Protein AF-A0AAD9KU25-F1 (afdb_monomer)

Organism: Ridgeia piscesae (NCBI:txid27915)

pLDDT: mean 78.26, std 11.95, range [46.84, 95.38]

Radius of gyration: 20.3 Å; Cα contacts (8 Å, |Δi|>4): 87; chains: 1; bounding box: 40×25×70 Å

InterPro domains:
  IPR026794 Adipose-secreted signaling protein [PF15006] (10-86)
  IPR026794 Adipose-secreted signaling protein [PTHR13287] (13-86)

Secondary structure (DSSP, 8-state):
-EEEEEEE-TTSSSEEEEEE----SSEEEEEEEEEE-SS-TT-EEEEEEEEEEPPTTS----PPTT---------S------------

Sequence (88 aa):
MVVTSGGWTSTGLGHDIVLDLAAHKERLMKEELRLNDANDKDKYIDITLHARVLGKGKGTPFIKVGIHCTGVDIDEESEGSDWQGFHG

Solvent-accessible surface area (backbone atoms only — not comparable to full-atom values): 6292 Å² total; per-residue (Å²): 113,45,80,80,47,80,46,68,34,98,83,68,83,49,70,44,76,45,75,49,75,80,74,91,58,69,39,82,44,77,50,78,48,73,51,64,46,94,89,39,83,90,44,67,48,81,47,77,48,79,49,76,42,74,52,90,92,72,68,84,78,89,72,53,92,93,60,79,86,90,76,76,90,73,75,86,80,82,82,76,78,85,75,81,73,83,84,130

Structure (mmCIF, N/CA/C/O backbone):
data_AF-A0AAD9KU25-F1
#
_entry.id   AF-A0AAD9KU25-F1
#
loop_
_atom_site.group_PDB
_atom_site.id
_atom_site.type_symbol
_atom_site.label_atom_id
_atom_site.label_alt_id
_atom_site.label_comp_id
_atom_site.label_asym_id
_atom_site.label_entity_id
_atom_site.label_seq_id
_atom_site.pdbx_PDB_ins_code
_atom_site.Cartn_x
_atom_site.Cartn_y
_atom_site.Cartn_z
_atom_site.occupancy
_atom_site.B_iso_or_equiv
_atom_site.auth_seq_id
_atom_site.auth_comp_id
_atom_site.auth_asym_id
_atom_site.auth_atom_id
_atom_site.pdbx_PDB_model_num
ATOM 1 N N . MET A 1 1 ? -2.549 5.778 -4.329 1.00 66.31 1 MET A N 1
ATOM 2 C CA . MET A 1 1 ? -3.161 4.558 -3.774 1.00 66.31 1 MET A CA 1
ATOM 3 C C . MET A 1 1 ? -4.661 4.759 -3.765 1.00 66.31 1 MET A C 1
ATOM 5 O O . MET A 1 1 ? -5.094 5.793 -3.270 1.00 66.31 1 MET A O 1
ATOM 9 N N . VAL A 1 2 ? -5.430 3.831 -4.326 1.00 70.00 2 VAL A N 1
ATOM 10 C CA . VAL A 1 2 ? -6.899 3.866 -4.307 1.00 70.00 2 VAL A CA 1
ATOM 11 C C . VAL A 1 2 ? -7.401 2.532 -3.761 1.00 70.00 2 VAL A C 1
ATOM 13 O O . VAL A 1 2 ? -6.914 1.481 -4.170 1.00 70.00 2 VAL A O 1
ATOM 16 N N . VAL A 1 3 ? -8.345 2.576 -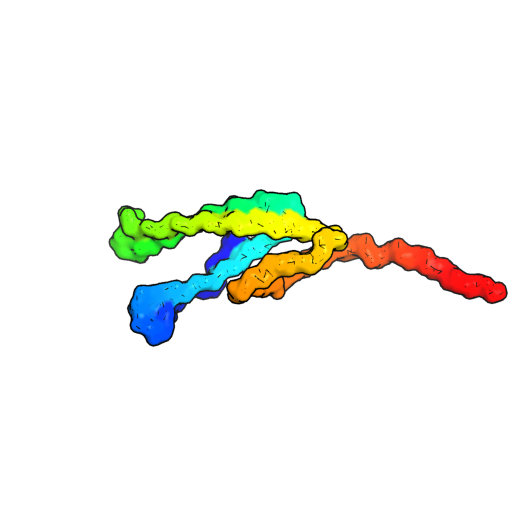2.818 1.00 73.88 3 VAL A N 1
ATOM 17 C CA . VAL A 1 3 ? -9.080 1.383 -2.375 1.00 73.88 3 VAL A CA 1
ATOM 18 C C . VAL A 1 3 ? -10.211 1.166 -3.370 1.00 73.88 3 VAL A C 1
ATOM 20 O O . VAL A 1 3 ? -11.085 2.023 -3.490 1.00 73.88 3 VAL A O 1
ATOM 23 N N . THR A 1 4 ? -10.185 0.057 -4.102 1.00 64.62 4 THR A N 1
ATOM 24 C CA . THR A 1 4 ? -11.139 -0.188 -5.196 1.00 64.62 4 THR A CA 1
ATOM 25 C C . THR A 1 4 ? -12.321 -1.056 -4.782 1.00 64.62 4 THR A C 1
ATOM 27 O O . THR A 1 4 ? -13.398 -0.935 -5.361 1.00 64.62 4 THR A O 1
ATOM 30 N N . SER A 1 5 ? -12.173 -1.863 -3.731 1.00 67.69 5 SER A N 1
ATOM 31 C CA . SER A 1 5 ? -13.285 -2.584 -3.105 1.00 67.69 5 SER A CA 1
ATOM 32 C C . SER A 1 5 ? -12.973 -2.955 -1.657 1.00 67.69 5 SER A C 1
ATOM 34 O O . SER A 1 5 ? -11.841 -3.328 -1.343 1.00 67.69 5 SER A O 1
ATOM 36 N N . GLY A 1 6 ? -13.997 -2.905 -0.804 1.00 68.94 6 GLY A N 1
ATOM 37 C CA . GLY A 1 6 ? -13.986 -3.467 0.545 1.00 68.94 6 GLY A CA 1
ATOM 38 C C . GLY A 1 6 ? -15.197 -4.378 0.715 1.00 68.94 6 GLY A C 1
ATOM 39 O O . GLY A 1 6 ? -16.330 -3.933 0.538 1.00 68.94 6 GLY A O 1
ATOM 40 N N . GLY A 1 7 ? -14.961 -5.655 1.004 1.00 75.44 7 GLY A N 1
ATOM 41 C CA . GLY A 1 7 ? -16.005 -6.661 1.192 1.00 75.44 7 GLY A CA 1
ATOM 42 C C . GLY A 1 7 ? -15.774 -7.479 2.453 1.00 75.44 7 GLY A C 1
ATOM 43 O O . GLY A 1 7 ? -14.707 -7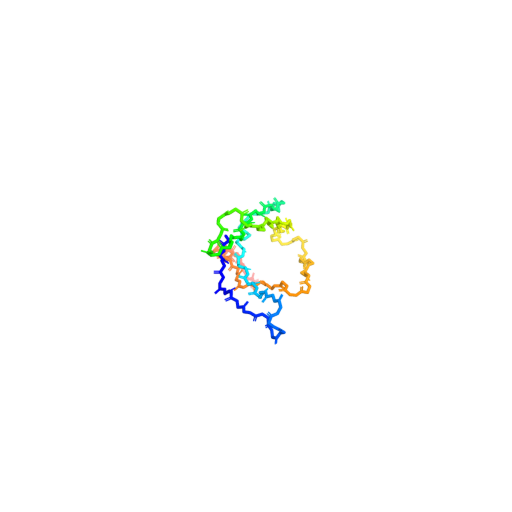.416 3.053 1.00 75.44 7 GLY A O 1
ATOM 44 N N . TRP A 1 8 ? -16.779 -8.241 2.871 1.00 81.69 8 TRP A N 1
ATOM 45 C CA . TRP A 1 8 ? -16.600 -9.259 3.905 1.00 81.69 8 TRP A CA 1
ATOM 46 C C . TRP A 1 8 ? -15.934 -10.486 3.296 1.00 81.69 8 TRP A C 1
ATOM 48 O O . TRP A 1 8 ? -16.245 -10.856 2.163 1.00 81.69 8 TRP A O 1
ATOM 58 N N . THR A 1 9 ? -15.070 -11.146 4.060 1.00 84.19 9 THR A N 1
ATOM 59 C CA . THR A 1 9 ? -14.559 -12.460 3.667 1.00 84.19 9 THR A CA 1
ATOM 60 C C . THR A 1 9 ? -15.707 -13.469 3.601 1.00 84.19 9 THR A C 1
ATOM 62 O O . THR A 1 9 ? -16.714 -13.342 4.301 1.00 84.19 9 THR A O 1
ATOM 65 N N . SER A 1 10 ? -15.541 -14.536 2.817 1.00 82.06 10 SER A N 1
ATOM 66 C CA . SER A 1 10 ? -16.530 -15.626 2.708 1.00 82.06 10 SER A CA 1
ATOM 67 C C . SER A 1 10 ? -16.835 -16.328 4.039 1.00 82.06 10 SER A C 1
ATOM 69 O O . SER A 1 10 ? -17.884 -16.951 4.186 1.00 82.06 10 SER A O 1
ATOM 71 N N . THR A 1 11 ? -15.939 -16.209 5.020 1.00 87.12 11 THR A N 1
ATOM 72 C CA . THR A 1 11 ? -16.123 -16.717 6.385 1.00 87.12 11 THR A CA 1
ATOM 73 C C . THR A 1 11 ? -16.888 -15.752 7.295 1.00 87.12 11 THR A C 1
ATOM 75 O O . THR A 1 11 ? -17.279 -16.148 8.389 1.00 87.12 11 THR A O 1
ATOM 78 N N . GLY A 1 12 ? -17.078 -14.492 6.886 1.00 84.31 12 GLY A N 1
ATOM 79 C CA . GLY A 1 12 ? -17.696 -13.430 7.687 1.00 84.31 12 GLY A CA 1
ATOM 80 C C . GLY A 1 12 ? -16.841 -12.932 8.858 1.00 84.31 12 GLY A C 1
ATOM 81 O O . GLY A 1 12 ? -17.299 -12.105 9.639 1.00 84.31 12 GLY A O 1
ATOM 82 N N . LEU A 1 13 ? -15.608 -13.429 8.997 1.00 86.00 13 LEU A N 1
ATOM 83 C CA . LEU A 1 13 ? -14.711 -13.117 10.117 1.00 86.00 13 LEU A CA 1
ATOM 84 C C . LEU A 1 13 ? -13.713 -11.991 9.809 1.00 86.00 13 LEU A C 1
ATOM 86 O O . LEU A 1 13 ? -12.858 -11.692 10.639 1.00 86.00 13 LEU A O 1
ATOM 90 N N . GLY A 1 14 ? -13.781 -11.384 8.625 1.00 85.69 14 GLY A N 1
ATOM 91 C CA . GLY A 1 14 ? -12.856 -10.328 8.232 1.00 85.69 14 GLY A CA 1
ATOM 92 C C . GLY A 1 14 ? -13.280 -9.586 6.974 1.00 85.69 14 GLY A C 1
ATOM 93 O O . GLY A 1 14 ? -14.416 -9.713 6.510 1.00 85.69 14 GLY A O 1
ATOM 94 N N . HIS A 1 15 ? -12.332 -8.827 6.423 1.00 85.56 15 HIS A N 1
ATOM 95 C CA . HIS A 1 15 ? -12.531 -8.016 5.228 1.00 85.56 15 HIS A CA 1
ATOM 96 C C . HIS A 1 15 ? -11.525 -8.352 4.128 1.00 85.56 15 HIS A C 1
ATOM 98 O O . HIS A 1 15 ? -10.330 -8.475 4.398 1.00 85.56 15 HIS A O 1
ATOM 104 N N . ASP A 1 16 ? -12.016 -8.425 2.893 1.00 86.25 16 ASP A N 1
ATOM 105 C CA . ASP A 1 16 ? -11.193 -8.456 1.688 1.00 86.25 16 ASP A CA 1
ATOM 106 C C . ASP A 1 16 ? -11.015 -7.026 1.171 1.00 86.25 16 ASP A C 1
ATOM 108 O O . ASP A 1 16 ? -11.992 -6.297 0.963 1.00 86.25 16 ASP A O 1
ATOM 112 N N . ILE A 1 17 ? -9.758 -6.619 0.986 1.00 85.06 17 ILE A N 1
ATOM 113 C CA . ILE A 1 17 ? -9.380 -5.267 0.563 1.00 85.06 17 ILE A CA 1
ATOM 114 C C . ILE A 1 17 ? -8.502 -5.370 -0.677 1.00 85.06 17 ILE A C 1
ATOM 116 O O . ILE A 1 17 ? -7.470 -6.042 -0.664 1.00 85.06 17 ILE A O 1
ATOM 120 N N . VAL A 1 18 ? -8.896 -4.659 -1.731 1.00 86.12 18 VAL A N 1
ATOM 121 C CA . VAL A 1 18 ? -8.115 -4.534 -2.967 1.00 86.12 18 VAL A CA 1
ATOM 122 C C . VAL A 1 18 ? -7.563 -3.116 -3.063 1.00 86.12 18 VAL A C 1
ATOM 124 O O . VAL A 1 18 ? -8.293 -2.137 -2.879 1.00 86.12 18 VAL A O 1
ATOM 127 N N . LEU A 1 19 ? -6.255 -3.016 -3.309 1.00 85.62 19 LEU A N 1
ATOM 128 C CA . LEU A 1 19 ? -5.511 -1.759 -3.356 1.00 85.62 19 LEU A CA 1
ATOM 129 C C . LEU A 1 19 ? -4.816 -1.606 -4.705 1.00 85.62 19 LEU A C 1
ATOM 131 O O . LEU A 1 19 ? -4.015 -2.461 -5.079 1.00 85.62 19 LEU A O 1
ATOM 135 N N . ASP A 1 20 ? -5.037 -0.467 -5.357 1.00 86.31 20 ASP A N 1
ATOM 136 C CA . ASP A 1 20 ? -4.270 -0.053 -6.530 1.00 86.31 20 ASP A CA 1
ATOM 137 C C . ASP A 1 20 ? -3.205 0.978 -6.146 1.00 86.31 20 ASP A C 1
ATOM 139 O O . ASP A 1 20 ? -3.479 2.009 -5.516 1.00 86.31 20 ASP A O 1
ATOM 143 N N . LEU A 1 21 ? -1.960 0.694 -6.529 1.00 83.06 21 LEU A N 1
ATOM 144 C CA . LEU A 1 21 ? -0.772 1.474 -6.185 1.00 83.06 21 LEU A CA 1
ATOM 145 C C . LEU A 1 21 ? -0.088 1.962 -7.462 1.00 83.06 21 LEU A C 1
ATOM 147 O O . LEU A 1 21 ? 0.304 1.164 -8.308 1.00 83.06 21 LEU A O 1
ATOM 151 N N . ALA A 1 22 ? 0.100 3.276 -7.574 1.00 80.69 22 ALA A N 1
ATOM 152 C CA . ALA A 1 22 ? 0.745 3.877 -8.732 1.00 80.69 22 ALA A CA 1
ATOM 153 C C . ALA A 1 22 ? 2.269 3.940 -8.539 1.00 80.69 22 ALA A C 1
ATOM 155 O O . ALA A 1 22 ? 2.773 4.569 -7.604 1.00 80.69 22 ALA A O 1
ATOM 156 N N . ALA A 1 23 ? 3.008 3.282 -9.430 1.00 79.69 23 ALA A N 1
ATOM 157 C CA . ALA A 1 23 ? 4.448 3.067 -9.322 1.00 79.69 23 ALA A CA 1
ATOM 158 C C . ALA A 1 23 ? 5.235 3.876 -10.376 1.00 79.69 23 ALA A C 1
ATOM 160 O O . ALA A 1 23 ? 5.991 3.315 -11.160 1.00 79.69 23 ALA A O 1
ATOM 161 N N . HIS A 1 24 ? 5.065 5.204 -10.396 1.00 75.00 24 HIS A N 1
ATOM 162 C CA . HIS A 1 24 ? 5.576 6.062 -11.484 1.00 75.00 24 HIS A CA 1
ATOM 163 C C . HIS A 1 24 ? 7.100 6.269 -11.523 1.00 75.00 24 HIS A C 1
ATOM 165 O O . HIS A 1 24 ? 7.639 6.654 -12.555 1.00 75.00 24 HIS A O 1
ATOM 171 N N . LYS A 1 25 ? 7.819 6.095 -10.406 1.00 77.69 25 LYS A N 1
ATOM 172 C CA . LYS A 1 25 ? 9.273 6.337 -10.340 1.00 77.69 25 LYS A CA 1
ATOM 173 C C . LYS A 1 25 ? 9.984 5.172 -9.674 1.00 77.69 25 LYS A C 1
ATOM 175 O O . LYS A 1 25 ? 9.502 4.673 -8.659 1.00 77.69 25 LYS A O 1
ATOM 180 N N . GLU A 1 26 ? 11.147 4.792 -10.205 1.00 83.25 26 GLU A N 1
ATOM 181 C CA . GLU A 1 26 ? 12.042 3.821 -9.568 1.00 83.25 26 GLU A CA 1
ATOM 182 C C . GLU A 1 26 ? 12.428 4.329 -8.175 1.00 83.25 26 GLU A C 1
ATOM 184 O O . GLU A 1 26 ? 13.059 5.377 -8.030 1.00 83.25 26 GLU A O 1
ATOM 189 N N . ARG A 1 27 ? 11.992 3.611 -7.137 1.00 85.44 27 ARG A N 1
ATOM 190 C CA . ARG A 1 27 ? 12.248 3.949 -5.735 1.00 85.44 27 ARG A CA 1
ATOM 191 C C . ARG A 1 27 ? 11.899 2.788 -4.819 1.00 85.44 27 ARG A C 1
ATOM 193 O O . ARG A 1 27 ? 11.153 1.876 -5.179 1.00 85.44 27 ARG A O 1
ATOM 200 N N . LEU A 1 28 ? 12.375 2.880 -3.585 1.00 86.25 28 LEU A N 1
ATOM 201 C CA . LEU A 1 28 ? 11.728 2.194 -2.475 1.00 86.25 28 LEU A CA 1
ATOM 202 C C . LEU A 1 28 ? 10.479 2.990 -2.100 1.00 86.25 28 LEU A C 1
ATOM 204 O O . LEU A 1 28 ? 10.552 4.171 -1.768 1.00 86.25 28 LEU A O 1
ATOM 208 N N . MET A 1 29 ? 9.330 2.345 -2.220 1.00 87.31 29 MET A N 1
ATOM 209 C CA . MET A 1 29 ? 8.036 2.893 -1.867 1.00 87.31 29 MET A CA 1
ATOM 210 C C . MET A 1 29 ? 7.666 2.436 -0.456 1.00 87.31 29 MET A C 1
ATOM 212 O O . MET A 1 29 ? 7.783 1.253 -0.124 1.00 87.31 29 MET A O 1
ATOM 216 N N . LYS A 1 30 ? 7.205 3.388 0.354 1.00 90.56 30 LYS A N 1
ATOM 217 C CA . LYS A 1 30 ? 6.561 3.161 1.643 1.00 90.56 30 LYS A CA 1
ATOM 218 C C . LYS A 1 30 ? 5.241 3.922 1.614 1.00 90.56 30 LYS A C 1
ATOM 220 O O . LYS A 1 30 ? 5.265 5.147 1.597 1.00 90.56 30 LYS A O 1
ATOM 225 N N . GLU A 1 31 ? 4.130 3.202 1.575 1.00 88.62 31 GLU A N 1
ATOM 226 C CA . GLU A 1 31 ? 2.790 3.789 1.655 1.00 88.62 31 GLU A CA 1
ATOM 227 C C . GLU A 1 31 ? 2.153 3.383 2.981 1.00 88.62 31 GLU A C 1
ATOM 229 O O . GLU A 1 31 ? 2.243 2.225 3.389 1.00 88.62 31 GLU A O 1
ATOM 234 N N . GLU A 1 32 ? 1.532 4.339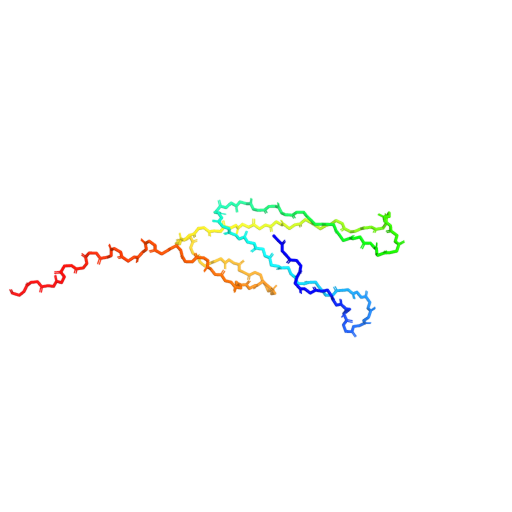 3.660 1.00 91.38 32 GLU A N 1
ATOM 235 C CA . GLU A 1 32 ? 0.845 4.129 4.932 1.00 91.38 32 GLU A CA 1
ATOM 236 C C . GLU A 1 32 ? -0.653 4.341 4.719 1.00 91.38 32 GLU A C 1
ATOM 238 O O . GLU A 1 32 ? -1.072 5.293 4.058 1.00 91.38 32 GLU A O 1
ATOM 243 N N . LEU A 1 33 ? -1.467 3.440 5.258 1.00 89.31 33 LEU A N 1
ATOM 244 C CA . LEU A 1 33 ? -2.920 3.538 5.222 1.00 89.31 33 LEU A CA 1
ATOM 245 C C . LEU A 1 33 ? -3.491 3.215 6.598 1.00 89.31 33 LEU A C 1
ATOM 247 O O . LEU A 1 33 ? -2.973 2.356 7.311 1.00 89.31 33 LEU A O 1
ATOM 251 N N . ARG A 1 34 ? -4.583 3.894 6.945 1.00 91.00 34 ARG A N 1
ATOM 252 C CA . ARG A 1 34 ? -5.333 3.654 8.174 1.00 91.00 34 ARG A CA 1
ATOM 253 C C . ARG A 1 34 ? -6.748 3.224 7.832 1.00 91.00 34 ARG A C 1
ATOM 255 O O . ARG A 1 34 ? -7.481 3.965 7.178 1.00 91.00 34 ARG A O 1
ATOM 262 N N . LEU A 1 35 ? -7.134 2.047 8.305 1.00 89.62 35 LEU A N 1
ATOM 263 C CA . LEU A 1 35 ? -8.519 1.592 8.303 1.00 89.62 35 LEU A CA 1
ATOM 264 C C . LEU A 1 35 ? -9.137 1.996 9.636 1.00 89.62 35 LEU A C 1
ATOM 266 O O . LEU A 1 35 ? -8.619 1.608 10.676 1.00 89.62 35 LEU A O 1
ATOM 270 N N . ASN A 1 36 ? -10.214 2.772 9.611 1.00 91.06 36 ASN A N 1
ATOM 271 C CA . ASN A 1 36 ? -10.939 3.157 10.821 1.00 91.06 36 ASN A CA 1
ATOM 272 C C . ASN A 1 36 ? -12.229 2.345 10.909 1.00 91.06 36 ASN A C 1
ATOM 274 O O . ASN A 1 36 ? -12.850 2.066 9.880 1.00 91.06 36 ASN A O 1
ATOM 278 N N . ASP A 1 37 ? -12.646 2.004 12.124 1.00 89.12 37 ASP A N 1
ATOM 279 C CA . ASP A 1 37 ? -13.989 1.490 12.349 1.00 89.12 37 ASP A CA 1
ATOM 280 C C . ASP A 1 37 ? -15.018 2.576 11.993 1.00 89.12 37 ASP A C 1
ATOM 282 O O . ASP A 1 37 ? -14.830 3.766 12.262 1.00 89.12 37 ASP A O 1
ATOM 286 N N . ALA A 1 38 ? -16.107 2.170 11.342 1.00 87.12 38 ALA A N 1
ATOM 287 C CA . ALA A 1 38 ? -17.132 3.099 10.875 1.00 87.12 38 ALA A CA 1
ATOM 288 C C . ALA A 1 38 ? -17.899 3.775 12.026 1.00 87.12 38 ALA A C 1
ATOM 290 O O . ALA A 1 38 ? -18.432 4.871 11.853 1.00 87.12 38 ALA A O 1
ATOM 291 N N . ASN A 1 39 ? -17.961 3.125 13.189 1.00 93.19 39 ASN A N 1
ATOM 292 C CA . ASN A 1 39 ? -18.749 3.539 14.344 1.00 93.19 39 ASN A CA 1
ATOM 293 C C . ASN A 1 39 ? -17.880 4.033 15.510 1.00 93.19 39 ASN A C 1
ATOM 295 O O . ASN A 1 39 ? -18.393 4.714 16.396 1.00 93.19 39 ASN A O 1
ATOM 299 N N . ASP A 1 40 ? -16.587 3.708 15.518 1.00 94.19 40 ASP A N 1
ATOM 300 C CA . ASP A 1 40 ? -15.665 4.028 16.606 1.00 94.19 40 ASP A CA 1
ATOM 301 C C . ASP A 1 40 ? -14.327 4.561 16.072 1.00 94.19 40 ASP A C 1
ATOM 303 O O . ASP A 1 40 ? -13.452 3.813 15.642 1.00 94.19 40 ASP A O 1
ATOM 307 N N . LYS A 1 41 ? -14.145 5.883 16.122 1.00 89.62 41 LYS A N 1
ATOM 308 C CA . LYS A 1 41 ? -12.953 6.549 15.566 1.00 89.62 41 LYS A CA 1
ATOM 309 C C . LYS A 1 41 ? -11.654 6.209 16.298 1.00 89.62 41 LYS A C 1
ATOM 311 O O . LYS A 1 41 ? -10.582 6.431 15.737 1.00 89.62 41 LYS A O 1
ATOM 316 N N . ASP A 1 42 ? -11.739 5.679 17.515 1.00 95.38 42 ASP A N 1
ATOM 317 C CA . ASP A 1 42 ? -10.567 5.288 18.295 1.00 95.38 42 ASP A CA 1
ATOM 318 C C . ASP A 1 42 ? -10.113 3.857 17.967 1.00 95.38 42 ASP A C 1
ATOM 320 O O . ASP A 1 42 ? -9.002 3.458 18.325 1.00 95.38 42 ASP A O 1
ATOM 324 N N . LYS A 1 43 ? -10.928 3.090 17.228 1.00 94.06 43 LYS A N 1
ATOM 325 C CA . LYS A 1 43 ? -10.566 1.774 16.697 1.00 94.06 43 LYS A CA 1
ATOM 326 C C . LYS A 1 43 ? -10.078 1.899 15.266 1.00 94.06 43 LYS A C 1
ATOM 328 O O . LYS A 1 43 ? -10.832 2.217 14.348 1.00 94.06 43 LYS A O 1
ATOM 333 N N . TYR A 1 44 ? -8.805 1.591 15.069 1.00 93.88 44 TYR A N 1
ATOM 334 C CA . TYR A 1 44 ? -8.197 1.619 13.751 1.00 93.88 44 TYR A CA 1
ATOM 335 C C . TYR A 1 44 ? -7.092 0.576 13.603 1.00 93.88 44 TYR A C 1
ATOM 337 O O . TYR A 1 44 ? -6.553 0.055 14.580 1.00 93.88 44 TYR A O 1
ATOM 345 N N . ILE A 1 45 ? -6.758 0.287 12.349 1.00 93.06 45 ILE A N 1
ATOM 346 C CA . ILE A 1 45 ? -5.641 -0.561 11.945 1.00 93.06 45 ILE A CA 1
ATOM 347 C C . ILE A 1 45 ? -4.747 0.267 11.028 1.00 93.06 45 ILE A C 1
ATOM 349 O O . ILE A 1 45 ? -5.197 0.741 9.983 1.00 93.06 45 ILE A O 1
ATOM 353 N N . ASP A 1 46 ? -3.481 0.410 11.410 1.00 93.50 46 ASP A N 1
ATOM 354 C CA . ASP A 1 46 ? -2.449 0.991 10.553 1.00 93.50 46 ASP A CA 1
ATOM 355 C C . ASP A 1 46 ? -1.765 -0.103 9.739 1.00 93.50 46 ASP A C 1
ATOM 357 O O . ASP A 1 46 ? -1.308 -1.114 10.273 1.00 93.50 46 ASP A O 1
ATOM 361 N N . ILE A 1 47 ? -1.673 0.111 8.431 1.00 91.56 47 ILE A N 1
ATOM 362 C CA . ILE A 1 47 ? -1.027 -0.803 7.497 1.00 91.56 47 ILE A CA 1
ATOM 363 C C . ILE A 1 47 ? 0.060 -0.025 6.759 1.00 91.56 47 ILE A C 1
ATOM 365 O O . ILE A 1 47 ? -0.184 1.024 6.166 1.00 91.56 47 ILE A O 1
ATOM 369 N N . THR A 1 48 ? 1.282 -0.554 6.799 1.00 91.75 48 THR A N 1
ATOM 370 C CA . THR A 1 48 ? 2.420 -0.021 6.044 1.00 91.75 48 THR A CA 1
ATOM 371 C C . THR A 1 48 ? 2.790 -0.987 4.927 1.00 91.75 48 THR A C 1
ATOM 373 O O . THR A 1 48 ? 3.079 -2.159 5.169 1.00 91.75 48 THR A O 1
ATOM 376 N N . LEU A 1 49 ? 2.821 -0.485 3.698 1.00 88.50 49 LEU A N 1
ATOM 377 C CA . LEU A 1 49 ? 3.181 -1.229 2.501 1.00 88.50 49 LEU A CA 1
ATOM 378 C C . LEU A 1 49 ? 4.583 -0.829 2.053 1.00 88.50 49 LEU A C 1
ATOM 380 O O . LEU A 1 49 ? 4.826 0.314 1.669 1.00 88.50 49 LEU A O 1
ATOM 384 N N . HIS A 1 50 ? 5.496 -1.797 2.065 1.00 88.88 50 HIS A N 1
ATOM 385 C CA . HIS A 1 50 ? 6.843 -1.642 1.528 1.00 88.88 50 HIS A CA 1
ATOM 386 C C . HIS A 1 50 ? 6.948 -2.330 0.171 1.00 88.88 50 HIS A C 1
ATOM 388 O O . HIS A 1 50 ? 6.715 -3.535 0.058 1.00 88.88 50 HIS A O 1
ATOM 394 N N . ALA A 1 51 ? 7.350 -1.581 -0.851 1.00 86.69 51 ALA A N 1
ATOM 395 C CA . ALA A 1 51 ? 7.579 -2.112 -2.188 1.00 86.69 51 ALA A CA 1
ATOM 396 C C . ALA A 1 51 ? 8.841 -1.512 -2.809 1.00 86.69 51 ALA A C 1
ATOM 398 O O . ALA A 1 51 ? 9.266 -0.410 -2.466 1.00 86.69 51 ALA A O 1
ATOM 399 N N . ARG A 1 52 ? 9.441 -2.231 -3.757 1.00 86.38 52 ARG A N 1
ATOM 400 C CA . ARG A 1 52 ? 10.505 -1.700 -4.607 1.00 86.38 52 ARG A CA 1
ATOM 401 C C . ARG A 1 52 ? 9.958 -1.554 -6.016 1.00 86.38 52 ARG A C 1
ATOM 403 O O . ARG A 1 52 ? 9.634 -2.552 -6.650 1.00 86.38 52 ARG A O 1
ATOM 410 N N . VAL A 1 53 ? 9.871 -0.318 -6.486 1.00 85.19 53 VAL A N 1
ATOM 411 C CA . VAL A 1 53 ? 9.544 -0.017 -7.877 1.00 85.19 53 VAL A CA 1
ATOM 412 C C . VAL A 1 53 ? 10.827 -0.150 -8.684 1.00 85.19 53 VAL A C 1
ATOM 414 O O . VAL A 1 53 ? 11.836 0.455 -8.323 1.00 85.19 53 VAL A O 1
ATOM 417 N N . LEU A 1 54 ? 10.798 -0.966 -9.735 1.00 82.06 54 LEU A N 1
ATOM 418 C CA . LEU A 1 54 ? 11.920 -1.172 -10.649 1.00 82.06 54 LEU A CA 1
ATOM 419 C C . LEU A 1 54 ? 11.679 -0.390 -11.942 1.00 82.06 54 LE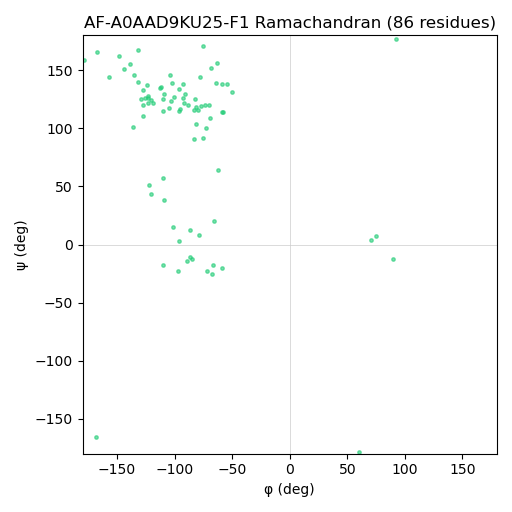U A C 1
ATOM 421 O O . LEU A 1 54 ? 10.559 -0.373 -12.447 1.00 82.06 54 LEU A O 1
ATOM 425 N N . GLY A 1 55 ? 12.725 0.242 -12.475 1.00 77.06 55 GLY A N 1
ATOM 426 C CA . GLY A 1 55 ? 12.676 0.907 -13.775 1.00 77.06 55 GLY A CA 1
ATOM 427 C C . GLY A 1 55 ? 12.694 -0.067 -14.960 1.00 77.06 55 GLY A C 1
ATOM 428 O O . GLY A 1 55 ? 12.946 -1.269 -14.814 1.00 77.06 55 GLY A O 1
ATOM 429 N N . LYS A 1 56 ? 12.467 0.475 -16.163 1.00 75.44 56 LYS A N 1
ATOM 430 C CA . LYS A 1 56 ? 12.544 -0.266 -17.434 1.00 75.44 56 LYS A CA 1
ATOM 431 C C . LYS A 1 56 ? 13.912 -0.967 -17.563 1.00 75.44 56 LYS A C 1
ATOM 433 O O . LYS A 1 56 ? 14.948 -0.405 -17.213 1.00 75.44 56 LYS A O 1
ATOM 438 N N . GLY A 1 57 ? 13.918 -2.214 -18.041 1.00 74.62 57 GLY A N 1
ATOM 439 C CA . GLY A 1 57 ? 15.148 -2.981 -18.296 1.00 74.62 57 GLY A CA 1
ATOM 440 C C . GLY A 1 57 ? 15.878 -3.531 -17.059 1.00 74.62 57 GLY A C 1
ATOM 441 O O . GLY A 1 57 ? 16.962 -4.089 -17.200 1.00 74.62 57 GLY A O 1
ATOM 442 N N . LYS A 1 58 ? 15.308 -3.424 -15.849 1.00 77.75 58 LYS A N 1
ATOM 443 C CA . LYS A 1 58 ? 15.912 -3.942 -14.600 1.00 77.75 58 LYS A CA 1
ATOM 444 C C . LYS A 1 58 ? 15.590 -5.418 -14.301 1.00 77.75 58 LYS A C 1
ATOM 446 O O . LYS A 1 58 ? 15.867 -5.891 -13.201 1.00 77.75 58 LYS A O 1
ATOM 451 N N . GLY A 1 59 ? 15.044 -6.141 -15.281 1.00 69.75 59 GLY A N 1
ATOM 452 C CA . GLY A 1 59 ? 14.612 -7.537 -15.161 1.00 69.75 59 GLY A CA 1
ATOM 453 C C . GLY A 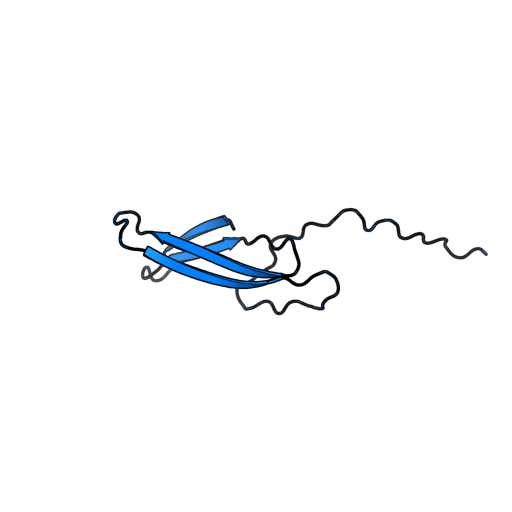1 59 ? 13.137 -7.689 -14.775 1.00 69.75 59 GLY A C 1
ATOM 454 O O . GLY A 1 59 ? 12.430 -6.703 -14.566 1.00 69.75 59 GLY A O 1
ATOM 455 N N . THR A 1 60 ? 12.660 -8.934 -14.705 1.00 67.12 60 THR A N 1
ATOM 456 C CA . THR A 1 60 ? 11.280 -9.242 -14.307 1.00 67.12 60 THR A CA 1
ATOM 457 C C . THR A 1 60 ? 11.100 -8.942 -12.817 1.00 67.12 60 THR A C 1
ATOM 459 O O . THR A 1 60 ? 11.802 -9.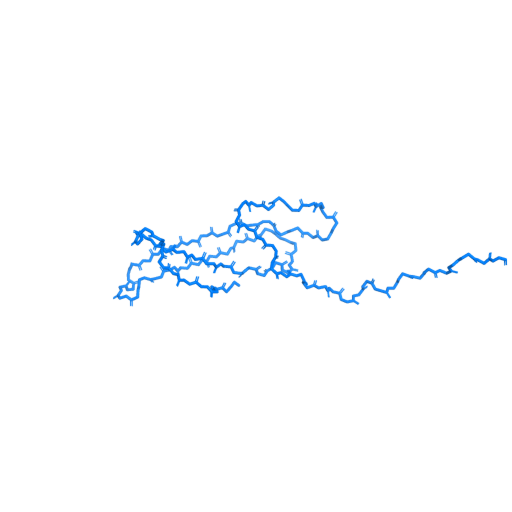543 -11.998 1.00 67.12 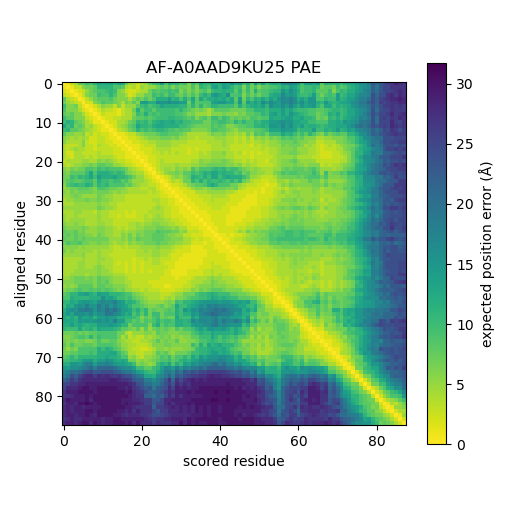60 THR A O 1
ATOM 462 N N . PRO A 1 61 ? 10.189 -8.032 -12.425 1.00 66.88 61 PRO A N 1
ATOM 463 C CA . PRO A 1 61 ? 9.909 -7.800 -11.016 1.00 66.88 61 PRO A CA 1
ATOM 464 C C . PRO A 1 61 ? 9.438 -9.100 -10.361 1.00 66.88 61 PRO A C 1
ATOM 466 O O . PRO A 1 61 ? 8.639 -9.846 -10.926 1.00 66.88 61 PRO A O 1
ATOM 469 N N . PHE A 1 62 ? 9.926 -9.374 -9.152 1.00 70.75 62 PHE A N 1
ATOM 470 C CA . PHE A 1 62 ? 9.429 -10.497 -8.365 1.00 70.75 62 PHE A CA 1
ATOM 471 C C . PHE A 1 62 ? 8.063 -10.129 -7.778 1.00 70.75 62 PHE A C 1
ATOM 473 O O . PHE A 1 62 ? 7.965 -9.505 -6.719 1.00 70.75 62 PHE A O 1
ATOM 480 N N . ILE A 1 63 ? 7.007 -10.470 -8.511 1.00 71.94 63 ILE A N 1
ATOM 481 C CA . ILE A 1 63 ? 5.626 -10.217 -8.112 1.00 71.94 63 ILE A CA 1
ATOM 482 C C . ILE A 1 63 ? 5.199 -11.320 -7.137 1.00 71.94 63 ILE A C 1
ATOM 484 O O . ILE A 1 63 ? 5.197 -12.502 -7.478 1.00 71.94 63 ILE A O 1
ATOM 488 N N . LYS A 1 64 ? 4.864 -10.941 -5.898 1.00 77.69 64 LYS A N 1
ATOM 489 C CA . LYS A 1 64 ? 4.330 -11.888 -4.908 1.00 77.69 64 LYS A CA 1
ATOM 490 C C . LYS A 1 64 ? 2.932 -12.349 -5.327 1.00 77.69 64 LYS A C 1
ATOM 492 O O . LYS A 1 64 ? 2.197 -11.601 -5.965 1.00 77.69 64 LYS A O 1
ATOM 497 N N . VAL A 1 65 ? 2.550 -13.557 -4.913 1.00 80.50 65 VAL A N 1
ATOM 498 C CA . VAL A 1 65 ? 1.194 -14.092 -5.119 1.00 80.50 65 VAL A CA 1
ATOM 499 C C . VAL A 1 65 ? 0.148 -13.076 -4.647 1.00 80.50 65 VAL A C 1
ATOM 501 O O . VAL A 1 65 ? 0.268 -12.532 -3.551 1.00 80.50 65 VAL A O 1
ATOM 504 N N . GLY A 1 66 ? -0.855 -12.814 -5.488 1.00 79.12 66 GLY A N 1
ATOM 505 C CA . GLY A 1 66 ? -1.924 -11.843 -5.227 1.00 79.12 66 GLY A CA 1
ATOM 506 C C . GLY A 1 66 ? -1.630 -10.414 -5.699 1.00 79.12 66 GLY A C 1
ATOM 507 O O . GLY A 1 66 ? -2.552 -9.611 -5.794 1.00 79.12 66 GLY A O 1
ATOM 508 N N . ILE A 1 67 ? -0.385 -10.097 -6.064 1.00 81.81 67 ILE A N 1
ATOM 509 C CA . ILE A 1 67 ? -0.030 -8.823 -6.698 1.00 81.81 67 ILE A CA 1
ATOM 510 C C . ILE A 1 67 ? -0.085 -9.011 -8.216 1.00 81.81 67 ILE A C 1
ATOM 512 O O . ILE A 1 67 ? 0.365 -10.028 -8.738 1.00 81.81 67 ILE A O 1
ATOM 516 N N . HIS A 1 68 ? -0.636 -8.041 -8.936 1.00 79.38 68 HIS A N 1
ATOM 517 C CA . HIS A 1 68 ? -0.664 -8.035 -10.395 1.00 79.38 68 HIS A CA 1
ATOM 518 C C . HIS A 1 68 ? -0.505 -6.605 -10.914 1.00 79.38 68 HIS A C 1
ATOM 520 O O . HIS A 1 68 ? -0.845 -5.643 -10.229 1.00 79.38 68 HIS A O 1
ATOM 526 N N . CYS A 1 69 ? 0.068 -6.461 -12.108 1.00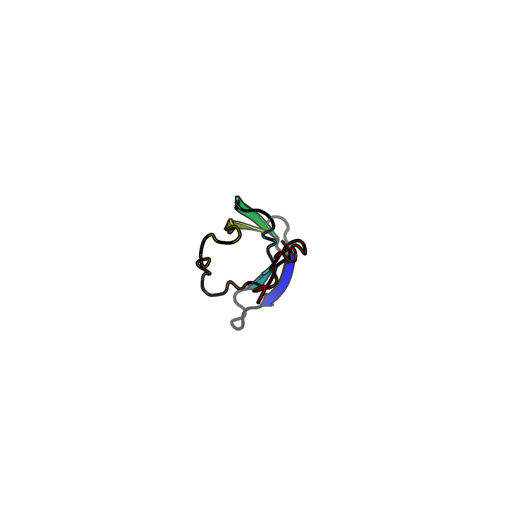 75.50 69 CYS A N 1
ATOM 527 C CA . CYS A 1 69 ? 0.158 -5.170 -12.780 1.00 75.50 69 CYS A CA 1
ATOM 528 C C . CYS A 1 69 ? -1.194 -4.877 -13.443 1.00 75.50 69 CYS A C 1
ATOM 530 O O . CYS A 1 69 ? -1.609 -5.624 -14.327 1.00 75.50 69 CYS A O 1
ATOM 532 N N . THR A 1 70 ? -1.884 -3.829 -12.990 1.00 78.31 70 THR A N 1
ATOM 533 C CA . THR A 1 70 ? -3.201 -3.414 -13.507 1.00 78.31 70 THR A CA 1
ATOM 534 C C . THR A 1 70 ? -3.109 -2.425 -14.672 1.00 78.31 70 THR A C 1
ATOM 536 O O . THR A 1 70 ? -4.081 -2.239 -15.396 1.00 78.31 70 THR A O 1
ATOM 539 N N . GLY A 1 71 ? -1.933 -1.837 -14.902 1.00 73.25 71 GLY A N 1
ATOM 540 C CA . GLY A 1 71 ? -1.654 -0.937 -16.016 1.00 73.25 71 GLY A CA 1
ATOM 541 C C . GLY A 1 71 ? -0.200 -0.466 -16.011 1.00 73.25 71 GLY A C 1
ATOM 542 O O . GLY A 1 71 ? 0.476 -0.510 -14.980 1.00 73.25 71 GLY A O 1
ATOM 543 N N . VAL A 1 72 ? 0.280 -0.025 -17.171 1.00 70.19 72 VAL A N 1
ATOM 544 C CA . VAL A 1 72 ? 1.595 0.603 -17.346 1.00 70.19 72 VAL A CA 1
ATOM 545 C C . VAL A 1 72 ? 1.370 1.904 -18.104 1.00 70.19 72 VAL A C 1
ATOM 547 O O . VAL A 1 72 ? 0.792 1.869 -19.188 1.00 70.19 72 VAL A O 1
ATOM 550 N N . ASP A 1 73 ? 1.836 3.027 -17.558 1.00 66.94 73 ASP A N 1
ATOM 551 C CA . ASP A 1 73 ? 1.936 4.264 -18.335 1.00 66.94 73 ASP A CA 1
ATOM 552 C C . ASP A 1 73 ? 3.049 4.068 -19.370 1.00 66.94 73 ASP A C 1
ATOM 554 O O . ASP A 1 73 ? 4.235 3.949 -19.038 1.00 66.94 73 ASP A O 1
ATOM 558 N N . ILE A 1 74 ? 2.657 3.942 -20.635 1.00 62.94 74 ILE A N 1
ATOM 559 C CA . ILE A 1 74 ? 3.596 3.885 -21.748 1.00 62.94 74 ILE A CA 1
ATOM 560 C C . ILE A 1 74 ? 3.965 5.336 -22.044 1.00 62.94 74 ILE A C 1
ATOM 562 O O . ILE A 1 74 ? 3.168 6.062 -22.625 1.00 62.94 74 ILE A O 1
ATOM 566 N N . ASP A 1 75 ? 5.153 5.775 -21.624 1.00 56.97 75 ASP A N 1
ATOM 567 C CA . ASP A 1 75 ? 5.700 7.031 -22.145 1.00 56.97 75 ASP A CA 1
ATOM 568 C C . ASP A 1 75 ? 5.809 6.886 -23.673 1.00 56.97 75 ASP A C 1
ATOM 570 O O . ASP A 1 75 ? 6.582 6.052 -24.155 1.00 56.97 75 ASP A O 1
ATOM 574 N N . GLU A 1 76 ? 5.030 7.666 -24.423 1.00 53.03 76 GLU A N 1
ATOM 575 C CA . GLU A 1 76 ? 4.928 7.648 -25.895 1.00 53.03 76 GLU A CA 1
ATOM 576 C C . GLU A 1 76 ? 6.219 8.090 -26.627 1.00 53.03 76 GLU A C 1
ATOM 578 O O . GLU A 1 76 ? 6.186 8.450 -27.797 1.00 53.03 76 GLU A O 1
ATOM 583 N N . GLU A 1 77 ? 7.391 8.051 -25.987 1.00 51.50 77 GLU A N 1
ATOM 584 C CA . GLU A 1 77 ? 8.649 8.559 -26.558 1.00 51.50 77 GLU A CA 1
ATOM 585 C C . GLU A 1 77 ? 9.580 7.467 -27.119 1.00 51.50 77 GLU A C 1
ATOM 587 O O . GLU A 1 77 ? 10.756 7.714 -27.377 1.00 51.50 77 GLU A O 1
ATOM 592 N N . SER A 1 78 ? 9.081 6.246 -27.338 1.00 53.16 78 SER A N 1
ATOM 593 C CA . SER A 1 78 ? 9.878 5.147 -27.909 1.00 53.16 78 SER A CA 1
ATOM 594 C C . SER A 1 78 ? 9.488 4.771 -29.343 1.00 53.16 78 SER A C 1
ATOM 596 O O . SER A 1 78 ? 9.539 3.595 -29.696 1.00 53.16 78 SER A O 1
ATOM 598 N N . GLU A 1 79 ? 9.163 5.747 -30.192 1.00 50.62 79 GLU A N 1
ATOM 599 C CA . GLU A 1 79 ? 9.069 5.550 -31.651 1.00 50.62 79 GLU A CA 1
ATOM 600 C C . GLU A 1 79 ? 10.000 6.499 -32.423 1.00 50.62 79 GLU A C 1
ATOM 602 O O . GLU A 1 79 ? 9.608 7.187 -33.357 1.00 50.62 79 GLU A O 1
ATOM 607 N N . GLY A 1 80 ? 11.275 6.522 -32.034 1.00 51.06 80 GLY A N 1
ATOM 608 C CA . GLY A 1 80 ? 12.364 7.125 -32.809 1.00 51.06 80 GLY A CA 1
ATOM 609 C C . GLY A 1 80 ? 13.433 6.095 -33.154 1.00 51.06 80 GLY A C 1
ATOM 610 O O . GLY A 1 80 ? 14.617 6.324 -32.935 1.00 51.06 80 GLY A O 1
ATOM 611 N N . SER A 1 81 ? 13.036 4.896 -33.58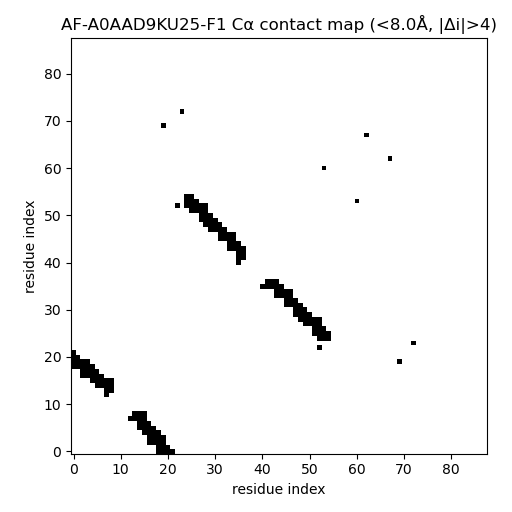1 1.00 56.34 81 SER A N 1
ATOM 612 C CA . SER A 1 81 ? 14.002 3.910 -34.058 1.00 56.34 81 SER A CA 1
ATOM 613 C C . SER A 1 81 ? 14.289 4.237 -35.526 1.00 56.34 81 SER A C 1
ATOM 615 O O . SER A 1 81 ? 13.560 3.791 -36.408 1.00 56.34 81 SER A O 1
ATOM 617 N N . ASP A 1 82 ? 15.309 5.073 -35.763 1.00 60.78 82 ASP A N 1
ATOM 618 C CA . ASP A 1 82 ? 15.861 5.446 -37.079 1.00 60.78 82 ASP A CA 1
ATOM 619 C C . ASP A 1 82 ? 16.437 4.215 -37.815 1.00 60.78 82 ASP A C 1
ATOM 621 O O . ASP A 1 82 ? 17.636 4.097 -38.079 1.00 60.78 82 ASP A O 1
ATOM 625 N N . TRP A 1 83 ? 15.584 3.247 -38.149 1.00 71.62 83 TRP A N 1
ATOM 626 C CA . TRP A 1 83 ? 15.937 2.129 -39.012 1.00 71.62 83 TRP A CA 1
ATOM 627 C C . TRP A 1 83 ? 16.069 2.639 -40.446 1.00 71.62 83 TRP A C 1
ATOM 629 O O . TRP A 1 83 ? 15.084 2.795 -41.158 1.00 71.62 83 TRP A O 1
ATOM 639 N N . GLN A 1 84 ? 17.304 2.859 -40.895 1.00 69.94 84 GLN A N 1
ATOM 640 C CA . GLN A 1 84 ? 17.610 3.331 -42.255 1.00 69.94 84 GLN A CA 1
ATOM 641 C C . GLN A 1 84 ? 17.557 2.223 -43.335 1.00 69.94 84 GLN A C 1
ATOM 643 O O . GLN A 1 84 ? 17.942 2.463 -44.477 1.00 69.94 84 GLN A O 1
ATOM 648 N N . GLY A 1 85 ? 17.082 1.013 -43.001 1.00 74.38 85 GLY A N 1
ATOM 649 C CA . GLY A 1 85 ? 17.013 -0.130 -43.923 1.00 74.38 85 GLY A CA 1
ATOM 650 C C . GLY A 1 85 ? 18.376 -0.568 -44.492 1.00 74.38 85 GLY A C 1
ATOM 651 O O . GLY A 1 85 ? 19.425 -0.023 -44.152 1.00 74.38 85 GLY A O 1
ATOM 652 N N . PHE A 1 86 ? 18.377 -1.582 -45.362 1.00 65.31 86 PHE A N 1
ATOM 653 C CA . PHE A 1 86 ? 19.559 -1.948 -46.150 1.00 65.31 86 PHE A CA 1
ATOM 654 C C . PHE A 1 86 ? 19.464 -1.262 -47.514 1.00 65.31 86 PHE A C 1
ATOM 656 O O . PHE A 1 86 ? 18.545 -1.544 -48.280 1.00 65.31 86 PHE A O 1
ATOM 663 N N . HIS A 1 87 ? 20.402 -0.364 -47.811 1.00 61.12 87 HIS A N 1
ATOM 664 C CA . HIS A 1 87 ? 20.563 0.165 -49.163 1.00 61.12 87 HIS A CA 1
ATOM 665 C C . HIS A 1 87 ? 21.202 -0.928 -50.030 1.00 61.12 87 HIS A C 1
ATOM 667 O O . HIS A 1 87 ? 22.270 -1.437 -49.681 1.00 61.12 87 HIS A O 1
ATOM 673 N N . GLY A 1 88 ? 20.496 -1.327 -51.091 1.00 46.84 88 GLY A N 1
ATOM 674 C CA . GLY A 1 88 ? 20.978 -2.246 -52.127 1.00 46.84 88 GLY A CA 1
ATOM 675 C C . GLY A 1 88 ? 21.764 -1.544 -53.222 1.00 46.84 88 GLY A C 1
ATOM 676 O O . GLY A 1 88 ? 21.629 -0.305 -53.346 1.00 46.84 88 GLY A O 1
#

Foldseek 3Di:
DDWPDWDADPVNPGIDTDDDDDQPDFDWDWDKDKDADPVDRVDIDIDIDTDGRDDPPPDDDPADPPDDDPDDDDPPPPPPPPCVDDDD

Mean predicted aligned error: 10.93 Å